Protein AF-X5PVB0-F1 (afdb_monomer_lite)

Sequence (77 aa):
MYKKVLTECIRHSEQSPLSSKQEAGKIMNVSAAAAPRVWCGRTVRAFANGRLTYAEMKRAHLGTGDRSVFIKIVQGR

Radius of gyration: 11.85 Å; chains: 1; bounding box: 22×29×27 Å

Foldseek 3Di:
DCVVVLVVQLVVLVPDDLVVLPVQCVLQVHDSNCSSNLQSVQQVVCVVVVLDDPVLVVCVVVVHDDNPSVSCSSNVD

Secondary structure (DSSP, 8-state):
--HHHHHHHHHHHTTS-HHHHHHHHHHHTS-TTTHHHHHHHHHHHHHHTTSS-HHHHHHHHHT-S--HHHHHHHHT-

pLDDT: mean 91.36, std 4.94, range [61.97, 96.06]

Structure (mmCIF, N/CA/C/O backbone):
data_AF-X5PVB0-F1
#
_entry.id   AF-X5PVB0-F1
#
loop_
_atom_site.group_PDB
_atom_site.id
_atom_site.type_symbol
_atom_site.label_atom_id
_atom_site.label_alt_id
_atom_site.label_comp_id
_atom_site.label_asym_id
_atom_site.label_entity_id
_atom_site.label_seq_id
_atom_site.pdbx_PDB_ins_code
_atom_site.Cartn_x
_atom_site.Cartn_y
_atom_site.Cartn_z
_atom_site.occupancy
_atom_site.B_iso_or_equiv
_atom_site.auth_seq_id
_atom_site.auth_comp_id
_atom_site.auth_asym_id
_atom_site.auth_atom_id
_atom_site.pdbx_PDB_model_num
ATOM 1 N N . MET A 1 1 ? -0.756 -16.436 -4.809 1.00 61.97 1 MET A N 1
ATOM 2 C CA . MET A 1 1 ? 0.722 -16.483 -4.834 1.00 61.97 1 MET A CA 1
ATOM 3 C C . MET A 1 1 ? 1.416 -15.379 -4.007 1.00 61.97 1 MET A C 1
ATOM 5 O O . MET A 1 1 ? 2.583 -15.540 -3.707 1.00 61.97 1 MET A O 1
ATOM 9 N N . TYR A 1 2 ? 0.738 -14.317 -3.532 1.00 79.56 2 TYR A N 1
ATOM 10 C CA . TYR A 1 2 ? 1.375 -13.199 -2.787 1.00 79.56 2 TYR A CA 1
ATOM 11 C C . TYR A 1 2 ? 0.854 -12.993 -1.344 1.00 79.56 2 TYR A C 1
ATOM 13 O O . TYR A 1 2 ? 0.963 -11.903 -0.787 1.00 79.56 2 TYR A O 1
ATOM 21 N N . LYS A 1 3 ? 0.275 -14.029 -0.712 1.00 86.06 3 LYS A N 1
ATOM 22 C CA . LYS A 1 3 ? -0.355 -13.918 0.624 1.00 86.06 3 LYS A CA 1
ATOM 23 C C . LYS A 1 3 ? 0.599 -13.358 1.689 1.00 86.06 3 LYS A C 1
ATOM 25 O O . LYS A 1 3 ? 0.203 -12.459 2.415 1.00 86.06 3 LYS A O 1
ATOM 30 N N . LYS A 1 4 ? 1.854 -13.824 1.731 1.00 90.56 4 LYS A N 1
ATOM 31 C CA . LYS A 1 4 ? 2.856 -13.360 2.710 1.00 90.56 4 LYS A CA 1
ATOM 32 C C . LYS A 1 4 ? 3.156 -11.861 2.571 1.00 90.56 4 LYS A C 1
ATOM 34 O O . LYS A 1 4 ? 3.148 -11.150 3.566 1.00 90.56 4 LYS A O 1
ATOM 39 N N . VAL A 1 5 ? 3.338 -11.379 1.338 1.00 89.44 5 VAL A N 1
ATOM 40 C CA . VAL A 1 5 ? 3.573 -9.952 1.043 1.00 89.44 5 VAL A CA 1
ATOM 41 C C . VAL A 1 5 ? 2.370 -9.102 1.454 1.00 89.44 5 VAL A C 1
ATOM 43 O O . VAL A 1 5 ? 2.532 -8.039 2.045 1.00 89.44 5 VAL A O 1
ATOM 46 N N . LEU A 1 6 ? 1.156 -9.589 1.184 1.00 92.38 6 LEU A N 1
ATOM 47 C CA . LEU A 1 6 ? -0.072 -8.907 1.581 1.00 92.38 6 LEU A CA 1
ATOM 48 C C . LEU A 1 6 ? -0.197 -8.800 3.108 1.00 92.38 6 LEU A C 1
ATOM 50 O O . LEU A 1 6 ? -0.482 -7.717 3.610 1.00 92.38 6 LEU A O 1
ATOM 54 N N . THR A 1 7 ? 0.028 -9.894 3.839 1.00 94.69 7 THR A N 1
ATOM 55 C CA . THR A 1 7 ? -0.038 -9.906 5.307 1.00 94.69 7 THR A CA 1
ATOM 56 C C . THR A 1 7 ? 0.995 -8.965 5.923 1.00 94.69 7 THR A C 1
ATOM 58 O O . THR A 1 7 ? 0.652 -8.193 6.814 1.00 94.69 7 THR A O 1
ATOM 61 N N . GLU A 1 8 ? 2.229 -8.976 5.415 1.00 93.94 8 GLU A N 1
ATOM 62 C CA . GLU A 1 8 ? 3.301 -8.099 5.899 1.00 93.94 8 GLU A CA 1
ATOM 63 C C . GLU A 1 8 ? 2.974 -6.620 5.653 1.00 93.94 8 GLU A C 1
ATOM 65 O O . GLU A 1 8 ? 3.097 -5.794 6.558 1.00 93.94 8 GLU A O 1
ATOM 70 N N . CYS A 1 9 ? 2.475 -6.296 4.454 1.00 92.31 9 CYS A N 1
ATOM 71 C CA . CYS A 1 9 ? 2.032 -4.947 4.115 1.00 92.31 9 CYS A CA 1
ATOM 72 C C . CYS A 1 9 ? 0.933 -4.470 5.071 1.00 92.31 9 CYS A C 1
ATOM 74 O O . CYS A 1 9 ? 1.041 -3.383 5.632 1.00 92.31 9 CYS A O 1
ATOM 76 N N . ILE A 1 10 ? -0.097 -5.295 5.301 1.00 94.75 10 ILE A N 1
ATOM 77 C CA . ILE A 1 10 ? -1.205 -4.947 6.200 1.00 94.75 10 ILE A CA 1
ATOM 78 C C . ILE A 1 10 ? -0.679 -4.694 7.610 1.00 94.75 10 ILE A C 1
ATOM 80 O O . ILE A 1 10 ? -0.990 -3.652 8.178 1.00 94.75 10 ILE A O 1
ATOM 84 N N . ARG A 1 11 ? 0.160 -5.592 8.142 1.00 95.69 11 ARG A N 1
ATOM 85 C CA . ARG A 1 11 ? 0.749 -5.465 9.481 1.00 95.69 11 ARG A CA 1
ATOM 86 C C . ARG A 1 11 ? 1.509 -4.148 9.643 1.00 95.69 11 ARG A C 1
ATOM 88 O O . ARG A 1 11 ? 1.359 -3.478 10.658 1.00 95.69 11 ARG A O 1
ATOM 95 N N . HIS A 1 12 ? 2.302 -3.764 8.644 1.00 93.25 12 HIS A N 1
ATOM 96 C CA . HIS A 1 12 ? 3.053 -2.511 8.676 1.00 93.25 12 HIS A CA 1
ATOM 97 C C . HIS A 1 12 ? 2.138 -1.282 8.539 1.00 93.25 12 HIS A C 1
ATOM 99 O O . HIS A 1 12 ? 2.243 -0.332 9.311 1.00 93.25 12 HIS A O 1
ATOM 105 N N . SER A 1 13 ? 1.181 -1.303 7.608 1.00 91.81 13 SER A N 1
ATOM 106 C CA . SER A 1 13 ? 0.232 -0.198 7.404 1.00 91.81 13 SER A CA 1
ATOM 107 C C . SER A 1 13 ? -0.766 -0.030 8.559 1.00 91.81 13 SER A C 1
ATOM 109 O O . SER A 1 13 ? -1.253 1.072 8.817 1.00 91.81 13 SER A O 1
ATOM 111 N N . GLU A 1 14 ? -1.067 -1.094 9.303 1.00 94.00 14 GLU A N 1
ATOM 112 C CA . GLU A 1 14 ? -1.861 -1.027 10.534 1.00 94.00 14 GLU A CA 1
ATOM 113 C C . GLU A 1 14 ? -1.125 -0.278 11.658 1.00 94.00 14 GLU A C 1
A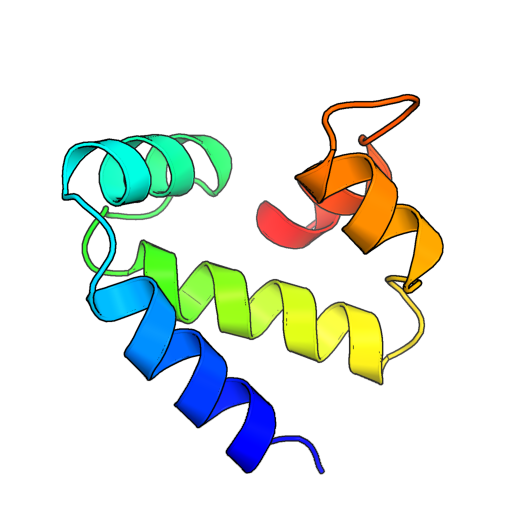TOM 115 O O . GLU A 1 14 ? -1.785 0.251 12.551 1.00 94.00 14 GLU A O 1
ATOM 120 N N . GLN A 1 15 ? 0.200 -0.125 11.590 1.00 94.94 15 GLN A N 1
ATOM 121 C CA . GLN A 1 15 ? 0.984 0.675 12.542 1.00 94.94 15 GLN A CA 1
ATOM 122 C C . GLN A 1 15 ? 1.061 2.160 12.162 1.00 94.94 15 GLN A C 1
ATOM 124 O O . GLN A 1 15 ? 1.518 2.975 12.960 1.00 94.94 15 GLN A O 1
ATOM 129 N N . SER A 1 16 ? 0.594 2.544 10.969 1.00 92.81 16 SER A N 1
ATOM 130 C CA . SER A 1 16 ? 0.631 3.942 10.536 1.00 92.81 16 SER A CA 1
ATOM 131 C C . SER A 1 16 ? -0.243 4.851 11.421 1.00 92.81 16 SER A C 1
ATOM 133 O O . SER A 1 16 ? -1.273 4.398 11.944 1.00 92.81 16 SER A O 1
ATOM 135 N N . PRO A 1 17 ? 0.111 6.144 11.556 1.00 95.69 17 PRO A N 1
ATOM 136 C CA . PRO A 1 17 ? -0.695 7.116 12.289 1.00 95.69 17 PRO A CA 1
ATOM 137 C C . PRO A 1 17 ? -2.144 7.177 11.793 1.00 95.69 17 PRO A C 1
ATOM 139 O O . PRO A 1 17 ? -2.428 6.961 10.611 1.00 95.69 17 PRO A O 1
ATOM 142 N N . LEU A 1 18 ? -3.075 7.509 12.694 1.00 94.19 18 LEU A N 1
ATOM 143 C CA . LEU A 1 18 ? -4.495 7.629 12.348 1.00 94.19 18 LEU A CA 1
ATOM 144 C C . LEU A 1 18 ? -4.729 8.670 11.244 1.00 94.19 18 LEU A C 1
ATOM 146 O O . LEU A 1 18 ? -5.523 8.417 10.342 1.00 94.19 18 LEU A O 1
ATOM 150 N N . SER A 1 19 ? -4.005 9.790 11.274 1.00 93.94 19 SER A N 1
ATOM 151 C CA . SER A 1 19 ? -4.069 10.836 10.246 1.00 93.94 19 SER A CA 1
ATOM 152 C C . SER A 1 19 ? -3.739 10.291 8.853 1.00 93.94 19 SER A C 1
ATOM 154 O O . SER A 1 19 ? -4.510 10.491 7.917 1.00 93.94 19 SER A O 1
ATOM 156 N N . SER A 1 20 ? -2.664 9.510 8.724 1.00 92.75 20 SER A N 1
ATOM 157 C CA . SER A 1 20 ? -2.281 8.870 7.459 1.00 92.75 20 SER A CA 1
ATOM 158 C C . SER A 1 20 ? -3.335 7.870 6.980 1.00 92.75 20 SER A C 1
ATOM 160 O O . SER A 1 20 ? -3.662 7.820 5.796 1.00 92.75 20 SER A O 1
ATOM 162 N N . LYS A 1 21 ? -3.925 7.093 7.898 1.00 93.75 21 LYS A N 1
ATOM 163 C CA . LYS A 1 21 ? -5.015 6.158 7.569 1.00 93.75 21 LYS A CA 1
ATOM 164 C C . LYS A 1 21 ? -6.282 6.885 7.114 1.00 93.75 21 LYS A C 1
ATOM 166 O O . LYS A 1 21 ? -6.964 6.408 6.211 1.00 93.75 21 LYS A O 1
ATOM 171 N N . GLN A 1 22 ? -6.601 8.028 7.720 1.00 95.31 22 GLN A N 1
ATOM 172 C CA . GLN A 1 22 ? -7.732 8.870 7.326 1.00 95.31 22 GLN A CA 1
ATOM 173 C C . GLN A 1 22 ? -7.519 9.483 5.942 1.00 95.31 22 GLN A C 1
ATOM 175 O O . GLN A 1 22 ? -8.432 9.451 5.120 1.00 95.31 22 GLN A O 1
ATOM 180 N N . GLU A 1 23 ? -6.325 10.004 5.662 1.00 93.06 23 GLU A N 1
ATOM 181 C CA . GLU A 1 23 ? -5.976 10.546 4.348 1.00 93.06 23 GLU A CA 1
ATOM 182 C C . GLU A 1 23 ? -6.059 9.468 3.261 1.00 93.06 23 GLU A C 1
ATOM 184 O O . GLU A 1 23 ? -6.756 9.641 2.259 1.00 93.06 23 GLU A O 1
ATOM 189 N N . ALA A 1 24 ? -5.448 8.306 3.505 1.00 91.12 24 ALA A N 1
ATOM 190 C CA . ALA A 1 24 ? -5.542 7.161 2.609 1.00 91.12 24 ALA A CA 1
ATOM 191 C C . ALA A 1 24 ? -7.004 6.717 2.412 1.00 91.12 24 ALA A C 1
ATOM 193 O O . ALA A 1 24 ? -7.426 6.443 1.287 1.00 91.12 24 ALA A O 1
ATOM 194 N N . GLY A 1 25 ? -7.801 6.700 3.485 1.00 94.06 25 GLY A N 1
ATOM 195 C CA . GLY A 1 25 ? -9.235 6.417 3.438 1.00 94.06 25 GLY A CA 1
ATOM 196 C C . GLY A 1 25 ? -9.999 7.367 2.514 1.00 94.06 25 GLY A C 1
ATOM 197 O O . GLY A 1 25 ? -10.770 6.903 1.677 1.00 94.06 25 GLY A O 1
ATOM 198 N N . LYS A 1 26 ? -9.725 8.677 2.578 1.00 95.00 26 LYS A N 1
ATOM 199 C CA . LYS A 1 26 ? -10.327 9.679 1.679 1.00 95.00 26 LYS A CA 1
ATOM 200 C C . LYS A 1 26 ? -9.963 9.426 0.217 1.00 95.00 26 LYS A C 1
ATOM 202 O O . LYS A 1 26 ? -10.846 9.421 -0.634 1.00 95.00 26 LYS A O 1
ATOM 207 N N . ILE A 1 27 ? -8.686 9.165 -0.074 1.00 91.69 27 ILE A N 1
ATOM 208 C CA . ILE A 1 27 ? -8.214 8.903 -1.445 1.00 91.69 27 ILE A CA 1
ATOM 209 C C . ILE A 1 27 ? -8.892 7.661 -2.027 1.00 91.69 27 ILE A C 1
ATOM 211 O O . ILE A 1 27 ? -9.276 7.660 -3.194 1.00 91.69 27 ILE A O 1
ATOM 215 N N . MET A 1 28 ? -9.033 6.608 -1.220 1.00 94.81 28 MET A N 1
ATOM 216 C CA . MET A 1 28 ? -9.563 5.308 -1.637 1.00 94.81 28 MET A CA 1
ATOM 217 C C . MET A 1 28 ? -11.086 5.172 -1.502 1.00 94.81 28 MET A C 1
ATOM 219 O O . MET A 1 28 ? -11.622 4.136 -1.907 1.00 94.81 28 MET A O 1
ATOM 223 N N . ASN A 1 29 ? -11.751 6.186 -0.937 1.00 94.94 29 ASN A N 1
ATOM 224 C CA . ASN A 1 29 ? -13.160 6.201 -0.544 1.00 94.94 29 ASN A CA 1
ATOM 225 C C . ASN A 1 29 ? -13.555 5.039 0.393 1.00 94.94 29 ASN A C 1
ATOM 227 O O . ASN A 1 29 ? -14.502 4.299 0.132 1.00 94.94 29 ASN A O 1
ATOM 231 N N . VAL A 1 30 ? -12.790 4.841 1.471 1.00 95.06 30 VAL A N 1
ATOM 232 C CA . VAL A 1 30 ? -13.034 3.817 2.503 1.00 95.06 30 VAL A CA 1
ATOM 233 C C . VAL A 1 30 ? -12.805 4.381 3.906 1.00 95.06 30 VAL A C 1
ATOM 235 O O . VAL A 1 30 ? -12.183 5.429 4.078 1.00 95.06 30 VAL A O 1
ATOM 238 N N . SER A 1 31 ? -13.273 3.675 4.937 1.00 95.75 31 SER A N 1
ATOM 239 C CA . SER A 1 31 ? -13.003 4.065 6.324 1.00 95.75 31 SER A CA 1
ATOM 240 C C . SER A 1 31 ? -11.508 3.970 6.661 1.00 95.75 31 SER A C 1
ATOM 242 O O . SER A 1 31 ? -10.783 3.130 6.122 1.00 95.75 31 SER A O 1
ATOM 244 N N . ALA A 1 32 ? -11.043 4.786 7.613 1.00 94.50 32 ALA A N 1
ATOM 245 C CA . ALA A 1 32 ? -9.649 4.759 8.071 1.00 94.50 32 ALA A CA 1
ATOM 246 C C . ALA A 1 32 ? -9.225 3.374 8.604 1.00 94.50 32 ALA A C 1
ATOM 248 O O . ALA A 1 32 ? -8.085 2.957 8.413 1.00 94.50 32 ALA A O 1
ATOM 249 N N . ALA A 1 33 ? -10.152 2.632 9.221 1.00 93.88 33 ALA A N 1
ATOM 250 C CA . ALA A 1 33 ? -9.909 1.270 9.698 1.00 93.88 33 ALA A CA 1
ATOM 251 C C . ALA A 1 33 ? -9.711 0.265 8.549 1.00 93.88 33 ALA A C 1
ATOM 253 O O . ALA A 1 33 ? -8.898 -0.650 8.653 1.00 93.88 33 ALA A O 1
ATOM 254 N N . ALA A 1 34 ? -10.428 0.441 7.435 1.00 95.81 34 ALA A N 1
ATOM 255 C CA . ALA A 1 34 ? -10.294 -0.414 6.258 1.00 95.81 34 ALA A CA 1
ATOM 256 C C . ALA A 1 34 ? -9.092 -0.033 5.376 1.00 95.81 34 ALA A C 1
ATOM 258 O O . ALA A 1 34 ? -8.614 -0.871 4.606 1.00 95.81 34 ALA A O 1
ATOM 259 N N . ALA A 1 35 ? -8.593 1.203 5.488 1.00 95.00 35 ALA A N 1
ATOM 260 C CA . ALA A 1 35 ? -7.567 1.749 4.605 1.00 95.00 35 ALA A CA 1
ATOM 261 C C . ALA A 1 35 ? -6.310 0.859 4.477 1.00 95.00 35 ALA A C 1
ATOM 263 O O . ALA A 1 35 ? -5.960 0.547 3.338 1.00 95.00 35 ALA A O 1
ATOM 264 N N . PRO A 1 36 ? -5.679 0.343 5.556 1.00 95.12 36 PRO A N 1
ATOM 265 C CA . PRO A 1 36 ? -4.504 -0.529 5.432 1.00 95.12 36 PRO A CA 1
ATOM 266 C C . PRO A 1 36 ? -4.759 -1.773 4.568 1.00 95.12 36 PRO A C 1
ATOM 268 O O . PRO A 1 36 ? -3.992 -2.095 3.659 1.00 95.12 36 PRO A O 1
ATOM 271 N N . ARG A 1 37 ? -5.888 -2.451 4.804 1.00 95.56 37 ARG A N 1
ATOM 272 C CA . ARG A 1 37 ? -6.254 -3.683 4.088 1.00 95.56 37 ARG A CA 1
ATOM 273 C C . ARG A 1 37 ? -6.577 -3.421 2.629 1.00 95.56 37 ARG A C 1
ATOM 275 O O . ARG A 1 37 ? -6.149 -4.181 1.760 1.00 95.56 37 ARG A O 1
ATOM 282 N N . VAL A 1 38 ? -7.314 -2.349 2.356 1.00 96.06 38 VAL A N 1
ATOM 283 C CA . VAL A 1 38 ? -7.707 -1.973 0.995 1.00 96.06 38 VAL A CA 1
ATOM 284 C C . VAL A 1 38 ? -6.491 -1.523 0.190 1.00 96.06 38 VAL A C 1
ATOM 286 O O . VAL A 1 38 ? -6.304 -2.001 -0.928 1.00 96.06 38 VAL A O 1
ATOM 289 N N . TRP A 1 39 ? -5.628 -0.691 0.774 1.00 94.06 39 TRP A N 1
ATOM 290 C CA . TRP A 1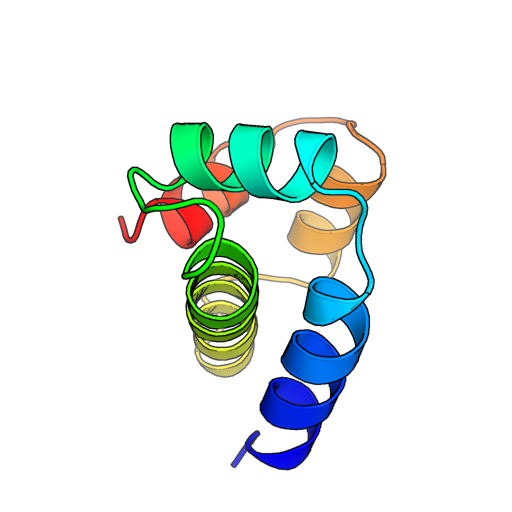 39 ? -4.394 -0.221 0.149 1.00 94.06 39 TRP A CA 1
ATOM 291 C C . TRP A 1 39 ? -3.488 -1.379 -0.265 1.00 94.06 39 TRP A C 1
ATOM 293 O O . TRP A 1 39 ? -3.186 -1.547 -1.449 1.00 94.06 39 TRP A O 1
ATOM 303 N N . CYS A 1 40 ? -3.103 -2.224 0.696 1.00 94.00 40 CYS A N 1
ATOM 304 C CA . CYS A 1 40 ? -2.240 -3.373 0.438 1.00 94.00 40 CYS A CA 1
ATOM 305 C C . CYS A 1 40 ? -2.910 -4.361 -0.521 1.00 94.00 40 CYS A C 1
ATOM 307 O O . CYS A 1 40 ? -2.286 -4.878 -1.445 1.00 94.00 40 CYS A O 1
ATOM 309 N N . GLY A 1 41 ? -4.215 -4.582 -0.356 1.00 94.94 41 GLY A N 1
ATOM 310 C CA . GLY A 1 41 ? -4.993 -5.451 -1.224 1.00 94.94 41 GLY A CA 1
ATOM 311 C C . GLY A 1 41 ? -4.982 -5.008 -2.685 1.00 94.94 41 GLY A C 1
ATOM 312 O O . GLY A 1 41 ? -4.820 -5.866 -3.551 1.00 94.94 41 GLY A O 1
ATOM 313 N N . ARG A 1 42 ? -5.162 -3.709 -2.957 1.00 94.56 42 ARG A N 1
ATOM 314 C CA . ARG A 1 42 ? -5.203 -3.132 -4.311 1.00 94.56 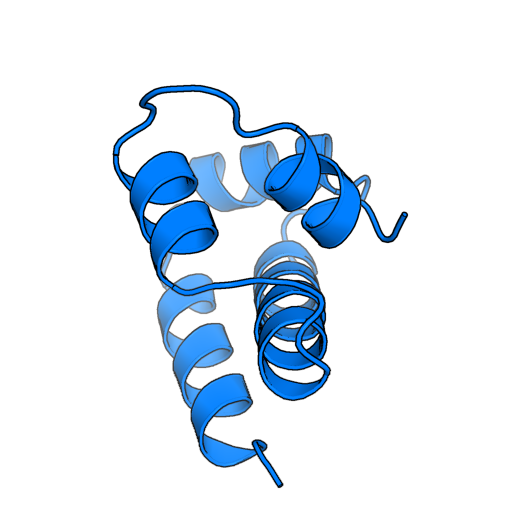42 ARG A CA 1
ATOM 315 C C . ARG A 1 42 ? -3.811 -3.072 -4.940 1.00 94.56 42 ARG A C 1
ATOM 317 O O . ARG A 1 42 ? -3.630 -3.553 -6.054 1.00 94.56 42 ARG A O 1
ATOM 3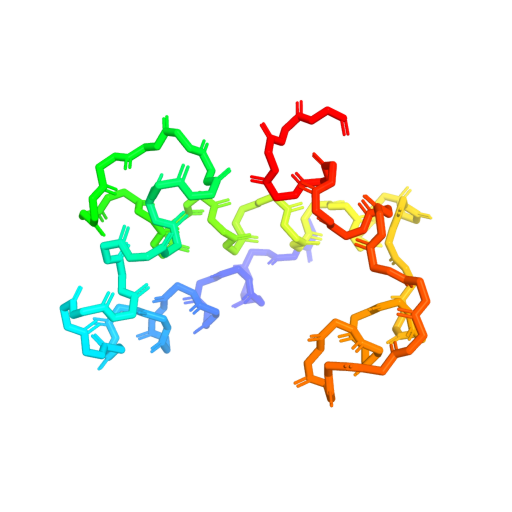24 N N . THR A 1 43 ? -2.825 -2.558 -4.210 1.00 92.69 43 THR A N 1
ATOM 325 C CA . THR A 1 43 ? -1.447 -2.391 -4.706 1.00 92.69 43 THR A CA 1
ATOM 326 C C . THR A 1 43 ? -0.751 -3.721 -4.983 1.00 92.69 43 THR A C 1
ATOM 328 O O . THR A 1 43 ? -0.226 -3.909 -6.078 1.00 92.69 43 THR A O 1
ATOM 331 N N . VAL A 1 44 ? -0.805 -4.682 -4.052 1.00 92.56 44 VAL A N 1
ATOM 332 C CA . VAL A 1 44 ? -0.161 -5.995 -4.232 1.00 92.56 44 VAL A CA 1
ATOM 333 C C . VAL A 1 44 ? -0.824 -6.779 -5.366 1.00 92.56 44 VAL A C 1
ATOM 335 O O . VAL A 1 44 ? -0.131 -7.412 -6.158 1.00 92.56 44 VAL A O 1
ATOM 338 N N . ARG A 1 45 ? -2.158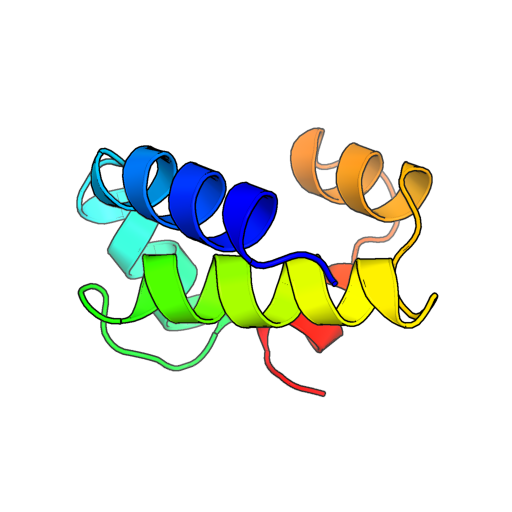 -6.705 -5.495 1.00 92.88 45 ARG A N 1
ATOM 339 C CA . ARG A 1 45 ? -2.880 -7.309 -6.629 1.00 92.88 45 ARG A CA 1
ATOM 340 C C . ARG A 1 45 ? -2.488 -6.685 -7.958 1.00 92.88 45 ARG A C 1
ATOM 342 O O . ARG A 1 45 ? -2.230 -7.412 -8.909 1.00 92.88 45 ARG A O 1
ATOM 349 N N . ALA A 1 46 ? -2.453 -5.358 -8.029 1.00 93.19 46 ALA A N 1
ATOM 350 C CA . ALA A 1 46 ? -2.088 -4.662 -9.254 1.00 93.19 46 ALA A CA 1
ATOM 351 C C . ALA A 1 46 ? -0.650 -4.984 -9.671 1.00 93.19 46 ALA A C 1
ATOM 353 O O . ALA A 1 46 ? -0.412 -5.250 -10.844 1.00 93.19 46 ALA A O 1
ATOM 354 N N . PHE A 1 47 ? 0.273 -5.047 -8.710 1.00 91.56 47 PHE A N 1
ATOM 355 C CA . PHE A 1 47 ? 1.655 -5.444 -8.959 1.00 91.56 47 PHE A CA 1
ATOM 356 C C . PHE A 1 47 ? 1.753 -6.887 -9.464 1.00 91.56 47 PHE A C 1
ATOM 358 O O . PHE A 1 47 ? 2.354 -7.143 -10.503 1.00 91.56 47 PHE A O 1
ATOM 365 N N . ALA A 1 48 ? 1.093 -7.829 -8.784 1.00 90.56 48 ALA A N 1
ATOM 366 C CA . ALA A 1 48 ? 1.093 -9.238 -9.177 1.00 90.56 48 ALA A CA 1
ATOM 367 C C . ALA A 1 48 ? 0.477 -9.480 -10.566 1.00 90.56 48 ALA A C 1
ATOM 369 O O . ALA A 1 48 ? 0.896 -10.394 -11.267 1.00 90.56 48 ALA A O 1
ATOM 370 N N . ASN A 1 49 ? -0.491 -8.653 -10.966 1.00 91.31 49 ASN A N 1
ATOM 371 C CA . ASN A 1 49 ? -1.155 -8.739 -12.267 1.00 91.31 49 ASN A CA 1
ATOM 372 C C . ASN A 1 49 ? -0.485 -7.868 -13.347 1.00 91.31 49 ASN A C 1
ATOM 374 O O . ASN A 1 49 ? -1.074 -7.665 -14.405 1.00 91.31 49 ASN A O 1
ATOM 378 N N . GLY A 1 50 ? 0.689 -7.285 -13.075 1.00 91.06 50 GLY A N 1
ATOM 379 C CA . GLY A 1 50 ? 1.420 -6.437 -14.026 1.00 91.06 50 GLY A CA 1
ATOM 380 C C . GLY A 1 50 ? 0.771 -5.079 -14.327 1.00 91.06 50 GLY A C 1
ATOM 381 O O . GLY A 1 50 ? 1.256 -4.350 -15.184 1.00 91.06 50 GLY A O 1
ATOM 382 N N . ARG A 1 51 ? -0.303 -4.706 -13.617 1.00 92.38 51 ARG A N 1
ATOM 383 C CA . ARG A 1 51 ? -0.972 -3.394 -13.735 1.00 92.38 51 ARG A CA 1
ATOM 384 C C . ARG A 1 51 ? -0.215 -2.273 -13.024 1.00 92.38 51 ARG A C 1
ATOM 386 O O . ARG A 1 51 ? -0.551 -1.111 -13.218 1.00 92.38 51 ARG A O 1
ATOM 393 N N . LEU A 1 52 ? 0.735 -2.624 -12.159 1.00 92.06 52 LEU A N 1
ATOM 394 C CA . LEU A 1 52 ? 1.564 -1.685 -11.417 1.00 92.06 52 LEU A CA 1
ATOM 395 C C . LEU A 1 52 ? 3.016 -2.141 -11.445 1.00 92.06 52 LEU A C 1
ATOM 397 O O . LEU A 1 52 ? 3.337 -3.245 -11.014 1.00 92.06 52 LEU A O 1
ATOM 401 N N . THR A 1 53 ? 3.899 -1.274 -11.908 1.00 92.81 53 THR A N 1
ATOM 402 C CA . THR A 1 53 ? 5.338 -1.522 -11.959 1.00 92.81 53 THR A CA 1
ATOM 403 C C . THR A 1 53 ? 6.042 -0.977 -10.719 1.00 92.81 53 THR A C 1
ATOM 405 O O . THR A 1 53 ? 5.560 -0.070 -10.033 1.00 92.81 53 THR A O 1
ATOM 408 N N . TYR A 1 54 ? 7.251 -1.480 -10.455 1.00 88.25 54 TYR A N 1
ATOM 409 C CA . TYR A 1 54 ? 8.098 -0.941 -9.389 1.00 88.25 54 TYR A CA 1
ATOM 410 C C . TYR A 1 54 ? 8.420 0.551 -9.598 1.00 88.25 54 TYR A C 1
ATOM 412 O O . TYR A 1 54 ? 8.438 1.323 -8.642 1.00 88.25 54 TYR A O 1
ATOM 420 N N . ALA A 1 55 ? 8.613 0.988 -10.847 1.00 89.88 55 ALA A N 1
ATOM 421 C CA . ALA A 1 55 ? 8.877 2.389 -11.171 1.00 89.88 55 ALA A CA 1
ATOM 422 C C . ALA A 1 55 ? 7.685 3.306 -10.840 1.00 89.88 55 ALA A C 1
ATOM 424 O O . ALA A 1 55 ? 7.877 4.430 -10.376 1.00 89.88 55 ALA A O 1
ATOM 425 N N . GLU A 1 56 ? 6.452 2.844 -11.055 1.00 90.69 56 GLU A N 1
ATOM 426 C CA . GLU A 1 56 ? 5.236 3.577 -10.672 1.00 90.69 56 GLU A CA 1
ATOM 427 C C . GLU A 1 56 ? 5.055 3.631 -9.154 1.00 90.69 56 GLU A C 1
ATOM 429 O O . GLU A 1 56 ? 4.757 4.698 -8.621 1.00 90.69 56 GLU A O 1
ATOM 434 N N . MET A 1 57 ? 5.318 2.528 -8.442 1.00 85.88 57 MET A N 1
ATOM 435 C CA . MET A 1 57 ? 5.338 2.529 -6.973 1.00 85.88 57 MET A CA 1
ATOM 436 C C . MET A 1 57 ? 6.387 3.495 -6.416 1.00 85.88 57 MET A C 1
ATOM 438 O O . MET A 1 57 ? 6.084 4.283 -5.521 1.00 85.88 57 MET A O 1
ATOM 442 N N . LYS A 1 58 ? 7.610 3.477 -6.960 1.00 88.12 58 LYS A N 1
ATOM 443 C CA . LYS A 1 58 ? 8.699 4.361 -6.528 1.00 88.12 58 LYS A CA 1
ATOM 444 C C . LYS A 1 58 ? 8.348 5.833 -6.747 1.00 88.12 58 LYS A C 1
ATOM 446 O O . LYS A 1 58 ? 8.543 6.637 -5.843 1.00 88.12 58 LYS A O 1
ATOM 451 N N . ARG A 1 59 ? 7.788 6.185 -7.908 1.00 89.38 59 ARG A N 1
ATOM 452 C CA . ARG A 1 59 ? 7.299 7.547 -8.199 1.00 89.38 59 ARG A CA 1
ATOM 453 C C . ARG A 1 59 ? 6.195 7.982 -7.239 1.00 89.38 59 ARG A C 1
ATOM 455 O O . ARG A 1 59 ? 6.243 9.090 -6.711 1.00 89.38 59 ARG A O 1
ATOM 462 N N . ALA A 1 60 ? 5.241 7.094 -6.960 1.00 86.00 60 ALA A N 1
ATOM 463 C CA . ALA A 1 60 ? 4.182 7.359 -5.993 1.00 86.00 60 ALA A CA 1
ATOM 464 C C . ALA A 1 60 ? 4.739 7.638 -4.590 1.00 86.00 60 ALA A C 1
ATOM 466 O O . ALA A 1 60 ? 4.328 8.613 -3.964 1.00 86.00 60 ALA A O 1
ATOM 467 N N . HIS A 1 61 ? 5.706 6.833 -4.141 1.00 81.81 61 HIS A N 1
ATOM 468 C CA . HIS A 1 61 ? 6.353 6.980 -2.839 1.00 81.81 61 HIS A CA 1
ATOM 469 C C . HIS A 1 61 ? 7.202 8.255 -2.728 1.00 81.81 61 HIS A C 1
ATOM 471 O O . HIS A 1 61 ? 7.112 8.961 -1.731 1.00 81.81 61 HIS A O 1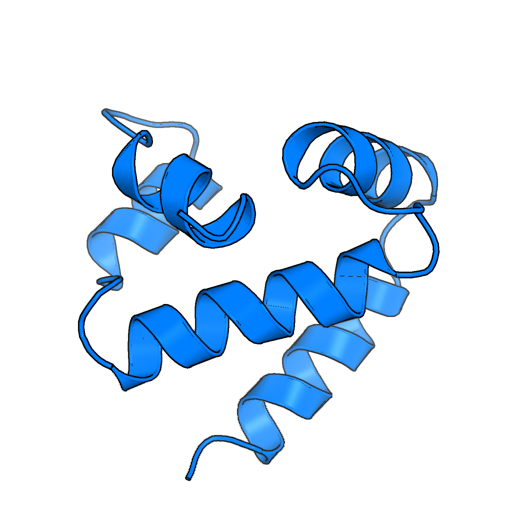
ATOM 477 N N . LEU A 1 62 ? 7.990 8.574 -3.758 1.00 85.19 62 LEU A N 1
ATOM 478 C CA . LEU A 1 62 ? 8.836 9.772 -3.786 1.00 85.19 62 LEU A CA 1
ATOM 479 C C . LEU A 1 62 ? 8.051 11.063 -4.058 1.00 85.19 62 LEU A C 1
ATOM 481 O O . LEU A 1 62 ? 8.608 12.149 -3.950 1.00 85.19 62 LEU A O 1
ATOM 485 N N . GLY A 1 63 ? 6.778 10.961 -4.447 1.00 82.44 63 GLY A N 1
ATOM 486 C CA . GLY A 1 63 ? 5.963 12.117 -4.813 1.00 82.44 63 GLY A CA 1
ATOM 487 C C . GLY A 1 63 ? 6.388 12.783 -6.125 1.00 82.44 63 GLY A C 1
ATOM 488 O O . GLY A 1 63 ? 6.099 13.959 -6.325 1.00 82.44 63 GLY A O 1
ATOM 489 N N . THR A 1 64 ? 7.058 12.055 -7.020 1.00 83.81 64 THR A N 1
ATOM 490 C CA . THR A 1 64 ? 7.644 12.600 -8.252 1.00 83.81 64 THR A CA 1
ATOM 491 C C . THR A 1 64 ? 6.940 12.092 -9.511 1.00 83.81 64 THR A C 1
ATOM 493 O O . THR A 1 64 ? 6.476 10.953 -9.570 1.00 83.81 64 THR A O 1
ATOM 496 N N . GLY A 1 65 ? 6.889 12.935 -10.550 1.00 85.00 65 GLY A N 1
ATOM 497 C CA . GLY A 1 65 ? 6.321 12.593 -11.860 1.00 85.00 65 GLY A CA 1
ATOM 498 C C . GLY A 1 65 ? 4.814 12.295 -11.850 1.00 85.00 65 GLY A C 1
ATOM 499 O O . GLY A 1 65 ? 4.097 12.640 -10.909 1.00 85.00 65 GLY A O 1
ATOM 500 N N . ASP A 1 66 ? 4.328 11.652 -12.919 1.00 87.81 66 ASP A N 1
ATOM 501 C CA . ASP A 1 66 ? 2.929 11.217 -13.009 1.00 87.81 66 ASP A CA 1
ATOM 502 C C . ASP A 1 66 ? 2.653 10.015 -12.087 1.00 87.81 66 ASP A C 1
ATOM 504 O O . ASP A 1 66 ? 3.340 8.990 -12.137 1.00 87.81 66 ASP A O 1
ATOM 508 N N . ARG A 1 67 ? 1.615 10.157 -11.258 1.00 89.69 67 ARG A N 1
ATOM 509 C CA . ARG A 1 67 ? 1.133 9.172 -10.276 1.00 89.69 67 ARG A CA 1
ATOM 510 C C . ARG A 1 67 ? -0.301 8.715 -10.569 1.00 89.69 67 ARG A C 1
ATOM 512 O O . ARG A 1 67 ? -0.897 8.006 -9.758 1.00 89.69 67 ARG A O 1
ATOM 519 N N . SER A 1 68 ? -0.866 9.106 -11.711 1.00 90.19 68 SER A N 1
ATOM 520 C CA . SER A 1 68 ? -2.259 8.854 -12.089 1.00 90.19 68 SER A CA 1
ATOM 521 C C . SER A 1 68 ? -2.610 7.363 -12.099 1.00 90.19 68 SER A C 1
ATOM 523 O O . SER A 1 68 ? -3.647 6.975 -11.561 1.00 90.19 68 SER A O 1
ATOM 525 N N . VAL A 1 69 ? -1.728 6.514 -12.637 1.00 91.25 69 VAL A N 1
ATOM 526 C CA . VAL A 1 69 ? -1.895 5.049 -12.665 1.00 91.25 69 VAL A CA 1
ATOM 527 C C . VAL A 1 69 ? -2.003 4.484 -11.250 1.00 91.25 69 VAL A C 1
ATOM 529 O O . VAL A 1 69 ? -2.929 3.734 -10.939 1.00 91.25 69 VAL A O 1
ATOM 532 N N . PHE A 1 70 ? -1.097 4.901 -10.366 1.00 91.62 70 PHE A N 1
ATOM 533 C CA . PHE A 1 70 ? -1.095 4.466 -8.977 1.00 91.62 70 PHE A CA 1
ATOM 534 C C . PHE A 1 70 ? -2.370 4.906 -8.243 1.00 91.62 70 PHE A C 1
ATOM 536 O O . PHE A 1 70 ? -3.008 4.086 -7.582 1.00 91.62 70 PHE A O 1
ATOM 543 N N . ILE A 1 71 ? -2.780 6.172 -8.405 1.00 92.00 71 ILE A N 1
ATOM 544 C CA . ILE A 1 71 ? -4.005 6.717 -7.798 1.00 92.00 71 ILE A CA 1
ATOM 545 C C . ILE A 1 71 ? -5.241 5.935 -8.265 1.00 92.00 71 ILE A C 1
ATOM 547 O O . ILE A 1 71 ? -6.063 5.548 -7.435 1.00 92.00 71 ILE A O 1
ATOM 551 N N . LYS A 1 72 ? -5.351 5.636 -9.566 1.00 93.56 72 LYS A N 1
ATOM 552 C CA . LYS A 1 72 ? -6.449 4.822 -10.118 1.00 93.56 72 LYS A CA 1
ATOM 553 C C . LYS A 1 72 ? -6.500 3.438 -9.469 1.00 93.56 72 LYS A C 1
ATOM 555 O O . LYS A 1 72 ? -7.556 3.033 -8.984 1.00 93.56 72 LYS A O 1
ATOM 560 N N . ILE A 1 73 ? -5.352 2.770 -9.345 1.00 94.12 73 ILE A N 1
ATOM 561 C CA . ILE A 1 73 ? -5.260 1.456 -8.698 1.00 94.12 73 ILE A CA 1
ATOM 562 C C . ILE A 1 73 ? -5.722 1.505 -7.248 1.00 94.12 73 ILE A C 1
ATOM 564 O O . ILE A 1 73 ? -6.545 0.680 -6.846 1.00 94.12 73 ILE A O 1
ATOM 568 N N . VAL A 1 74 ? -5.218 2.452 -6.450 1.00 93.12 74 VAL A N 1
ATOM 569 C CA . VAL A 1 74 ? -5.612 2.531 -5.036 1.00 93.12 74 VAL A CA 1
ATOM 570 C C . VAL A 1 74 ? -7.059 2.975 -4.879 1.00 93.12 74 VAL A C 1
ATOM 572 O O . VAL A 1 74 ? -7.661 2.624 -3.876 1.00 93.12 74 VAL A O 1
ATOM 575 N N . GLN A 1 75 ? -7.658 3.636 -5.871 1.00 94.06 75 GLN A N 1
ATOM 576 C CA . GLN A 1 75 ? -9.097 3.917 -5.948 1.00 94.06 75 GLN A CA 1
ATOM 577 C C . GLN A 1 75 ? -9.940 2.724 -6.426 1.00 94.06 75 GLN A C 1
ATOM 579 O O . GLN A 1 75 ? -11.156 2.734 -6.252 1.00 94.06 75 GLN A O 1
ATOM 584 N N . GLY A 1 76 ? -9.319 1.675 -6.971 1.00 90.06 76 GLY A N 1
ATOM 585 C CA . GLY A 1 76 ? -10.014 0.502 -7.509 1.00 90.06 76 GLY A CA 1
ATOM 586 C C . GLY A 1 76 ? -10.545 0.681 -8.934 1.00 90.06 76 GLY A C 1
ATOM 587 O O . GLY A 1 76 ? -11.515 0.017 -9.288 1.00 90.06 76 GLY A O 1
ATOM 588 N N . ARG A 1 77 ? -9.929 1.569 -9.721 1.00 84.81 77 ARG A N 1
ATOM 589 C CA . ARG A 1 77 ? -10.193 1.796 -11.149 1.00 84.81 77 ARG A CA 1
ATOM 590 C C . ARG A 1 77 ? -9.143 1.064 -11.993 1.00 84.81 77 ARG A C 1
ATOM 592 O O . ARG A 1 77 ? -7.933 1.243 -11.737 1.00 84.81 77 ARG A O 1
#